Protein AF-A0A3D3LNG9-F1 (afdb_monomer_lite)

Structure (mmCIF, N/CA/C/O backbone):
data_AF-A0A3D3LNG9-F1
#
_entry.id   AF-A0A3D3LNG9-F1
#
loop_
_atom_site.group_PDB
_atom_site.id
_atom_site.type_symbol
_atom_site.label_atom_id
_atom_site.label_alt_id
_atom_site.label_comp_id
_atom_site.label_asym_id
_atom_site.label_entity_id
_atom_site.label_seq_id
_atom_site.pdbx_PDB_ins_code
_atom_site.Cartn_x
_atom_site.Cartn_y
_atom_site.Cartn_z
_atom_site.occupancy
_atom_site.B_iso_or_equiv
_atom_site.auth_seq_id
_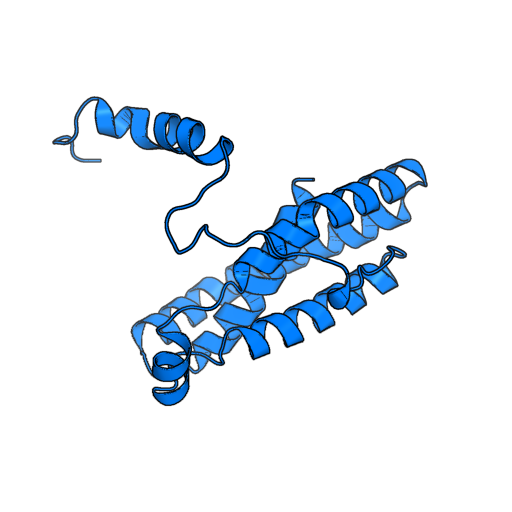atom_site.auth_comp_id
_atom_site.auth_asym_id
_atom_site.auth_atom_id
_atom_site.pdbx_PDB_model_num
ATOM 1 N N 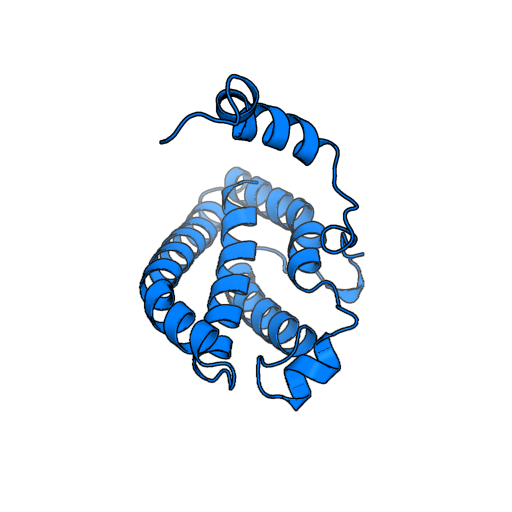. PHE A 1 1 ? -1.061 4.815 14.408 1.00 95.81 1 PHE A N 1
ATOM 2 C CA . PHE A 1 1 ? -0.592 5.141 13.049 1.00 95.81 1 PHE A CA 1
ATOM 3 C C . PHE A 1 1 ? 0.229 4.006 12.437 1.00 95.81 1 PHE A C 1
ATOM 5 O O . PHE A 1 1 ? -0.300 3.322 11.574 1.00 95.81 1 PHE A O 1
ATOM 12 N N . SER A 1 2 ? 1.456 3.729 12.903 1.00 97.62 2 SER A N 1
ATOM 13 C CA . SER A 1 2 ? 2.391 2.794 12.239 1.00 97.62 2 SER A CA 1
ATOM 14 C C . SER A 1 2 ? 1.818 1.406 11.949 1.00 97.62 2 SER A C 1
ATOM 16 O O . SER A 1 2 ? 1.952 0.923 10.831 1.00 97.62 2 SER A O 1
ATOM 18 N N . LEU A 1 3 ? 1.125 0.803 12.919 1.00 98.25 3 LEU A N 1
ATOM 19 C CA . LEU A 1 3 ? 0.469 -0.492 12.730 1.00 98.25 3 LEU A CA 1
ATOM 20 C C . LEU A 1 3 ? -0.641 -0.446 11.669 1.00 98.25 3 LEU A C 1
ATOM 22 O O . LEU A 1 3 ? -0.741 -1.354 10.859 1.00 98.25 3 LEU A O 1
ATOM 26 N N . MET A 1 4 ? -1.462 0.607 11.656 1.00 98.69 4 MET A N 1
ATOM 27 C CA . MET A 1 4 ? -2.536 0.755 10.669 1.00 98.69 4 MET A CA 1
ATOM 28 C C . MET A 1 4 ? -1.967 0.924 9.259 1.00 98.69 4 MET A C 1
ATOM 30 O O . MET A 1 4 ? -2.433 0.284 8.324 1.00 98.69 4 MET A O 1
ATOM 34 N N . ARG A 1 5 ? -0.911 1.734 9.116 1.00 98.50 5 ARG A N 1
ATOM 35 C CA . ARG A 1 5 ? -0.174 1.867 7.855 1.00 98.50 5 ARG A CA 1
ATOM 36 C C . ARG A 1 5 ? 0.384 0.516 7.392 1.00 98.50 5 ARG A C 1
ATOM 38 O O . ARG A 1 5 ? 0.241 0.183 6.224 1.00 98.50 5 ARG A O 1
ATOM 45 N N . HIS A 1 6 ? 0.995 -0.243 8.304 1.00 98.19 6 HIS A N 1
ATOM 46 C CA . HIS A 1 6 ? 1.546 -1.575 8.039 1.00 98.19 6 HIS A CA 1
ATOM 47 C C . HIS A 1 6 ? 0.458 -2.555 7.576 1.00 98.19 6 HIS A C 1
ATOM 49 O O . HIS A 1 6 ? 0.584 -3.120 6.499 1.00 98.19 6 HIS A O 1
ATOM 55 N N . PHE A 1 7 ? -0.654 -2.646 8.312 1.00 98.69 7 PHE A N 1
ATOM 56 C CA . PHE A 1 7 ? -1.818 -3.463 7.958 1.00 98.69 7 PHE A CA 1
ATOM 57 C C . PHE A 1 7 ? -2.360 -3.157 6.556 1.00 98.69 7 PHE A C 1
ATOM 59 O O . PHE A 1 7 ? -2.496 -4.057 5.730 1.00 98.69 7 PHE A O 1
ATOM 66 N N . LEU A 1 8 ? -2.654 -1.883 6.276 1.00 98.69 8 LEU A N 1
ATOM 67 C CA . LEU A 1 8 ? -3.231 -1.476 4.993 1.00 98.69 8 LEU A CA 1
ATOM 68 C C . LEU A 1 8 ? -2.274 -1.771 3.828 1.00 98.69 8 LEU A C 1
ATOM 70 O O . LEU A 1 8 ? -2.726 -2.202 2.769 1.00 98.69 8 LEU A O 1
ATOM 74 N N . PHE A 1 9 ? -0.969 -1.572 4.035 1.00 98.50 9 PHE A N 1
ATOM 75 C CA . PHE A 1 9 ? 0.062 -1.844 3.037 1.00 98.50 9 PHE A CA 1
ATOM 76 C C . PHE A 1 9 ? 0.260 -3.345 2.792 1.00 98.50 9 PHE A C 1
ATOM 78 O O . PHE A 1 9 ? 0.187 -3.786 1.648 1.00 98.50 9 PHE A O 1
ATOM 85 N N . ASP A 1 10 ? 0.446 -4.149 3.840 1.00 98.06 10 ASP A N 1
ATOM 86 C CA . ASP A 1 10 ? 0.711 -5.583 3.681 1.00 98.06 10 ASP A CA 1
ATOM 87 C C . ASP A 1 10 ? -0.490 -6.338 3.122 1.00 98.06 10 ASP A C 1
ATOM 89 O O . ASP A 1 10 ? -0.310 -7.280 2.353 1.00 98.06 10 ASP A O 1
ATOM 93 N N . ALA A 1 11 ? -1.713 -5.921 3.464 1.00 98.12 11 ALA A N 1
ATOM 94 C CA . ALA A 1 11 ? -2.919 -6.463 2.848 1.00 98.12 11 ALA A CA 1
ATOM 95 C C . ALA A 1 11 ? -2.913 -6.239 1.325 1.00 98.12 11 ALA A C 1
ATOM 97 O O . ALA A 1 11 ? -3.273 -7.137 0.560 1.00 98.12 11 ALA A O 1
ATOM 98 N N . ALA A 1 12 ? -2.478 -5.058 0.871 1.00 98.19 12 ALA A N 1
ATOM 99 C CA . ALA A 1 12 ? -2.390 -4.742 -0.553 1.00 98.19 12 ALA A CA 1
ATOM 100 C C . ALA A 1 12 ? -1.263 -5.535 -1.234 1.00 98.19 12 ALA A C 1
ATOM 102 O O . ALA A 1 12 ? -1.476 -6.130 -2.293 1.00 98.19 12 ALA A O 1
ATOM 103 N N . GLU A 1 13 ? -0.087 -5.605 -0.608 1.00 97.31 13 GLU A N 1
ATOM 104 C CA . GLU A 1 13 ? 1.058 -6.350 -1.136 1.00 97.31 13 GLU A CA 1
ATOM 105 C C . GLU A 1 13 ? 0.790 -7.855 -1.188 1.00 97.31 13 GLU A C 1
ATOM 107 O O . GLU A 1 13 ? 1.108 -8.496 -2.187 1.00 97.31 13 GLU A O 1
ATOM 112 N N . ALA A 1 14 ? 0.139 -8.436 -0.178 1.00 97.00 14 ALA A N 1
ATOM 113 C CA . ALA A 1 14 ? -0.232 -9.848 -0.187 1.00 97.00 14 ALA A CA 1
ATOM 114 C C . ALA A 1 14 ? -1.126 -10.193 -1.388 1.00 97.00 14 ALA A C 1
ATOM 116 O O . ALA A 1 14 ? -0.884 -11.192 -2.071 1.00 97.00 14 ALA A O 1
ATOM 117 N N . LEU A 1 15 ? -2.118 -9.353 -1.698 1.00 96.56 15 LEU A N 1
ATOM 118 C CA . LEU A 1 15 ? -2.970 -9.529 -2.877 1.00 96.56 15 LEU A CA 1
ATOM 119 C C . LEU A 1 15 ? -2.197 -9.339 -4.183 1.00 96.56 15 LEU A C 1
ATOM 121 O O . LEU A 1 15 ? -2.322 -10.164 -5.093 1.00 96.56 15 LEU A O 1
ATOM 125 N N . ARG A 1 16 ? -1.347 -8.308 -4.264 1.00 96.81 16 ARG A N 1
ATOM 126 C CA . ARG A 1 16 ? -0.508 -8.048 -5.442 1.00 96.81 16 ARG A CA 1
ATOM 127 C C . ARG A 1 16 ? 0.429 -9.220 -5.721 1.00 96.81 16 ARG A C 1
ATOM 129 O O . ARG A 1 16 ? 0.433 -9.749 -6.829 1.00 96.81 16 ARG A O 1
ATOM 136 N N . TYR A 1 17 ? 1.167 -9.689 -4.721 1.00 97.12 17 TYR A N 1
ATOM 137 C CA . TYR A 1 17 ? 2.088 -10.815 -4.865 1.00 97.12 17 TYR A CA 1
ATOM 138 C C . TYR A 1 17 ? 1.363 -12.124 -5.179 1.00 97.12 17 TYR A C 1
ATOM 140 O O . TYR A 1 17 ? 1.839 -12.890 -6.015 1.00 97.12 17 TYR A O 1
ATOM 148 N N . ASN A 1 18 ? 0.187 -12.370 -4.595 1.00 95.62 18 ASN A N 1
ATOM 149 C CA . ASN A 1 18 ? -0.631 -13.524 -4.974 1.00 95.62 18 ASN A CA 1
ATOM 150 C C . ASN A 1 18 ? -1.068 -13.457 -6.444 1.00 95.62 18 ASN A C 1
ATOM 152 O O . ASN A 1 18 ? -0.986 -14.467 -7.143 1.00 95.62 18 ASN A O 1
ATOM 156 N N . SER A 1 19 ? -1.458 -12.279 -6.942 1.00 95.62 19 SER A N 1
ATOM 157 C CA . SER A 1 19 ? -1.745 -12.078 -8.367 1.00 95.62 19 SER A CA 1
ATOM 158 C C . SER A 1 19 ? -0.513 -12.336 -9.241 1.00 95.62 19 SER A C 1
ATOM 160 O O . SER A 1 19 ? -0.638 -12.948 -10.302 1.00 95.62 19 SER A O 1
ATOM 162 N N . LEU A 1 20 ? 0.669 -11.887 -8.814 1.00 97.69 20 LEU A N 1
ATOM 163 C CA . LEU A 1 20 ? 1.910 -12.017 -9.582 1.00 97.69 20 LEU A CA 1
ATOM 164 C C . LEU A 1 20 ? 2.412 -13.461 -9.697 1.00 97.69 20 LEU A C 1
ATOM 166 O O . LEU A 1 20 ? 3.182 -13.751 -10.610 1.00 97.69 20 LEU A O 1
ATOM 170 N N . LEU A 1 21 ? 1.946 -14.398 -8.861 1.00 97.00 21 LEU A N 1
ATOM 171 C CA . LEU A 1 21 ? 2.263 -15.827 -9.018 1.00 97.00 21 LEU A CA 1
ATOM 172 C C . LEU A 1 21 ? 1.922 -16.347 -10.422 1.00 97.00 21 LEU A C 1
ATOM 174 O O . LEU A 1 21 ? 2.650 -17.192 -10.948 1.00 97.00 21 LEU A O 1
ATOM 178 N N . ASN A 1 22 ? 0.855 -15.808 -11.018 1.00 96.38 22 ASN A N 1
ATOM 179 C CA . ASN A 1 22 ? 0.355 -16.166 -12.344 1.00 96.38 22 ASN A CA 1
ATOM 180 C C . ASN A 1 22 ? 0.798 -15.181 -13.440 1.00 96.38 22 ASN A C 1
ATOM 182 O O . ASN A 1 22 ? 0.255 -15.221 -14.539 1.00 96.38 22 ASN A O 1
ATOM 186 N N . SER A 1 23 ? 1.758 -14.298 -13.147 1.00 98.31 23 SER A N 1
ATOM 187 C CA . SER A 1 23 ? 2.284 -13.338 -14.117 1.00 98.31 23 SER A CA 1
ATOM 188 C C . SER A 1 23 ? 2.883 -14.048 -15.331 1.00 98.31 23 SER A C 1
ATOM 190 O O . SER A 1 23 ? 3.672 -14.988 -15.183 1.00 98.31 23 SER A O 1
ATOM 192 N N . SER A 1 24 ? 2.569 -13.552 -16.528 1.00 98.19 24 SER A N 1
ATOM 193 C CA . SER A 1 24 ? 3.234 -13.947 -17.774 1.00 98.19 24 SER A CA 1
ATOM 194 C C . SER A 1 24 ? 4.728 -13.600 -17.766 1.00 98.19 24 SER A C 1
ATOM 196 O O . SER A 1 24 ? 5.539 -14.301 -18.378 1.00 98.19 24 SER A O 1
ATOM 198 N N . TYR A 1 25 ? 5.122 -12.560 -17.022 1.00 98.06 25 TYR A N 1
ATOM 199 C CA . TYR A 1 25 ? 6.513 -12.166 -16.876 1.00 98.06 25 TYR A CA 1
ATOM 200 C C . TYR A 1 25 ? 7.197 -12.994 -15.785 1.00 98.06 25 TYR A C 1
ATOM 202 O O . TYR A 1 25 ? 7.094 -12.741 -14.580 1.00 98.06 25 TYR A O 1
ATOM 210 N N . LYS A 1 26 ? 7.934 -14.010 -16.238 1.00 98.00 26 LYS A N 1
ATOM 211 C CA . LYS A 1 26 ? 8.552 -15.044 -15.400 1.00 98.00 26 LYS A CA 1
ATOM 212 C C . LYS A 1 26 ? 9.349 -14.513 -14.192 1.00 98.00 26 LYS A C 1
ATOM 214 O O . LYS A 1 26 ? 9.143 -15.059 -13.105 1.00 98.00 26 LYS A O 1
ATOM 219 N N . PRO A 1 27 ? 10.181 -13.456 -14.306 1.00 97.75 27 PRO A N 1
ATOM 220 C CA . PRO A 1 27 ? 10.896 -12.910 -13.153 1.00 97.75 27 PRO A CA 1
ATOM 221 C C . PRO A 1 27 ? 9.980 -12.450 -12.011 1.00 97.75 27 PRO A C 1
ATOM 223 O O . PRO A 1 27 ? 10.309 -12.682 -10.850 1.00 97.75 27 PRO A O 1
ATOM 226 N N . LEU A 1 28 ? 8.807 -11.873 -12.308 1.00 97.25 28 LEU A N 1
ATOM 227 C CA . LEU A 1 28 ? 7.844 -11.475 -11.274 1.00 97.25 28 LEU A CA 1
ATOM 228 C C . LEU A 1 28 ? 7.147 -12.678 -10.638 1.00 97.25 28 LEU A C 1
ATOM 230 O O . LEU A 1 28 ? 7.002 -12.708 -9.419 1.00 97.25 28 LEU A O 1
ATOM 234 N N . SER A 1 29 ? 6.771 -13.693 -11.423 1.00 98.06 29 SER A N 1
ATOM 235 C CA . SER A 1 29 ? 6.196 -14.935 -10.876 1.00 98.06 29 SER A CA 1
ATOM 236 C C . SER A 1 29 ? 7.162 -15.642 -9.922 1.00 98.06 29 SER A C 1
ATOM 238 O O . SER A 1 29 ? 6.755 -16.151 -8.875 1.00 98.06 29 SER A O 1
ATOM 240 N N . ASP A 1 30 ? 8.453 -15.667 -10.252 1.00 97.94 30 ASP A N 1
ATOM 241 C CA . ASP A 1 30 ? 9.461 -16.316 -9.414 1.00 97.94 30 ASP A CA 1
ATOM 242 C C . ASP A 1 30 ? 9.798 -15.495 -8.166 1.00 97.94 30 ASP A C 1
ATOM 244 O O . ASP A 1 30 ? 9.907 -16.066 -7.077 1.00 97.94 30 ASP A O 1
ATOM 248 N N . LEU A 1 31 ? 9.844 -14.164 -8.285 1.00 97.12 31 LEU A N 1
ATOM 249 C CA . LEU A 1 31 ? 9.913 -13.267 -7.133 1.00 97.12 31 LEU A CA 1
ATOM 250 C C . LEU A 1 31 ? 8.711 -13.488 -6.203 1.00 97.12 31 LEU A C 1
ATOM 252 O O . LEU A 1 31 ? 8.878 -13.692 -5.000 1.00 97.12 31 LEU A O 1
ATOM 256 N N . ALA A 1 32 ? 7.502 -13.548 -6.762 1.00 97.38 32 ALA A N 1
ATOM 257 C CA . ALA A 1 32 ? 6.281 -13.700 -5.989 1.00 97.38 32 ALA A CA 1
ATOM 258 C C . ALA A 1 32 ? 6.258 -14.985 -5.150 1.00 97.38 32 ALA A C 1
ATOM 260 O O . ALA A 1 32 ? 5.874 -14.968 -3.979 1.00 97.38 32 ALA A O 1
ATOM 261 N N . LYS A 1 33 ? 6.745 -16.100 -5.711 1.00 96.94 33 LYS A N 1
ATOM 262 C CA . LYS A 1 33 ? 6.862 -17.381 -4.990 1.00 96.94 33 LYS A CA 1
ATOM 263 C C . LYS A 1 33 ? 7.783 -17.287 -3.780 1.00 96.94 33 LYS A C 1
ATOM 265 O O . LYS A 1 33 ? 7.489 -17.915 -2.764 1.00 96.94 33 LYS A O 1
ATOM 270 N N . LYS A 1 34 ? 8.870 -16.518 -3.888 1.00 95.94 34 LYS A N 1
ATOM 271 C CA . LYS A 1 34 ? 9.839 -16.324 -2.805 1.00 95.94 34 LYS A CA 1
ATOM 272 C C . LYS A 1 34 ? 9.237 -15.498 -1.664 1.00 95.94 34 LYS A C 1
ATOM 274 O O . LYS A 1 34 ? 9.284 -15.928 -0.517 1.00 95.94 34 LYS A O 1
ATOM 279 N N . PHE A 1 35 ? 8.614 -14.366 -1.985 1.00 94.12 35 PHE A N 1
ATOM 280 C CA . PHE A 1 35 ? 8.135 -13.398 -0.989 1.00 94.12 35 PHE A CA 1
ATOM 281 C C . PHE A 1 35 ? 6.789 -13.753 -0.346 1.00 94.12 35 PHE A C 1
ATOM 283 O O . PHE A 1 35 ? 6.499 -13.303 0.761 1.00 94.12 35 PHE A O 1
ATOM 290 N N . ARG A 1 36 ? 5.971 -14.611 -0.973 1.00 92.44 36 ARG A N 1
ATOM 291 C CA . ARG A 1 36 ? 4.665 -15.019 -0.419 1.00 92.44 36 ARG A CA 1
ATOM 292 C C . ARG A 1 36 ? 4.759 -15.565 1.011 1.00 92.44 36 ARG A C 1
ATOM 294 O O . ARG A 1 36 ? 3.844 -15.366 1.806 1.00 92.44 36 ARG A O 1
ATOM 301 N N . GLY A 1 37 ? 5.844 -16.275 1.330 1.00 92.06 37 GLY A N 1
ATOM 302 C CA . GLY A 1 37 ? 6.079 -16.796 2.677 1.00 92.06 37 GLY A CA 1
ATOM 303 C C . GLY A 1 37 ? 6.210 -15.685 3.720 1.00 92.06 37 GLY A C 1
ATOM 304 O O . GLY A 1 37 ? 5.586 -15.780 4.773 1.00 92.06 37 GLY A O 1
ATOM 305 N N . GLU A 1 38 ? 6.961 -14.630 3.402 1.00 94.88 38 GLU A N 1
ATOM 306 C CA . GLU A 1 38 ? 7.213 -13.471 4.269 1.00 94.88 38 GLU A CA 1
ATOM 307 C C . GLU A 1 38 ? 5.946 -12.629 4.460 1.00 94.88 38 GLU A C 1
ATOM 309 O O . GLU A 1 38 ? 5.547 -12.357 5.593 1.00 94.88 38 GLU A O 1
ATOM 314 N N . LEU A 1 39 ? 5.234 -12.327 3.367 1.00 94.88 39 LEU A N 1
ATOM 315 C CA . LEU A 1 39 ? 3.991 -11.544 3.406 1.00 94.88 39 LEU A CA 1
ATOM 316 C C . LEU A 1 39 ? 2.908 -12.190 4.278 1.00 94.88 39 LEU A C 1
ATOM 318 O O . LEU A 1 39 ? 2.131 -11.488 4.924 1.00 94.88 39 LEU A O 1
ATOM 322 N N . ARG A 1 40 ? 2.879 -13.527 4.362 1.00 94.31 40 ARG A N 1
ATOM 323 C CA . ARG A 1 40 ? 1.971 -14.239 5.272 1.00 94.31 40 ARG A CA 1
ATOM 324 C C . ARG A 1 40 ? 2.245 -13.912 6.744 1.00 94.31 40 ARG A C 1
ATOM 326 O O . ARG A 1 40 ? 1.310 -13.850 7.532 1.00 94.31 40 ARG A O 1
ATOM 333 N N . TYR A 1 41 ? 3.506 -13.723 7.132 1.00 96.19 41 TYR A N 1
ATOM 334 C CA . TYR A 1 41 ? 3.845 -13.350 8.509 1.00 96.19 41 TYR A CA 1
ATOM 335 C C . TYR A 1 41 ? 3.524 -11.885 8.796 1.00 96.19 41 TYR A C 1
ATOM 337 O O . TYR A 1 41 ? 3.045 -11.579 9.885 1.00 96.19 41 TYR A O 1
ATOM 345 N N . HIS A 1 42 ? 3.742 -10.997 7.825 1.00 95.94 42 HIS A N 1
ATOM 346 C CA . HIS A 1 42 ? 3.425 -9.575 7.962 1.00 95.94 42 HIS A CA 1
ATOM 347 C C . HIS A 1 42 ? 1.913 -9.340 8.106 1.00 95.94 42 HIS A C 1
ATOM 349 O O . HIS A 1 42 ? 1.460 -8.687 9.048 1.00 95.94 42 HIS A O 1
ATOM 355 N N . THR A 1 43 ? 1.118 -9.966 7.232 1.00 96.94 43 THR A N 1
ATOM 356 C CA . THR A 1 43 ? -0.352 -9.936 7.316 1.00 96.94 43 THR A CA 1
ATOM 357 C C . THR A 1 43 ? -0.846 -10.545 8.624 1.00 96.94 43 THR A C 1
ATOM 359 O O . THR A 1 43 ? -1.565 -9.877 9.355 1.00 96.94 43 THR A O 1
ATOM 362 N N . LEU A 1 44 ? -0.368 -11.733 9.017 1.00 96.94 44 LEU A N 1
ATOM 363 C CA . LEU A 1 44 ? -0.734 -12.328 10.308 1.00 96.94 44 LEU A CA 1
ATOM 364 C C . LEU A 1 44 ? -0.427 -11.395 11.491 1.00 96.94 44 LEU A C 1
ATOM 366 O O . LEU A 1 44 ? -1.262 -11.222 12.374 1.00 96.94 44 LEU A O 1
ATOM 370 N N . HIS A 1 45 ? 0.771 -10.807 11.528 1.00 97.56 45 HIS A N 1
ATOM 371 C CA . HIS A 1 45 ? 1.167 -9.903 12.605 1.00 97.56 45 HIS A CA 1
ATOM 372 C C . HIS A 1 45 ? 0.258 -8.675 12.666 1.00 97.56 45 HIS A C 1
ATOM 374 O O . HIS A 1 45 ? -0.263 -8.340 13.732 1.00 97.56 45 HIS A O 1
ATOM 380 N N . SER A 1 46 ? 0.072 -8.006 11.530 1.00 97.38 46 SER A N 1
ATOM 381 C CA . SER A 1 46 ? -0.701 -6.773 11.474 1.00 97.38 46 SER A CA 1
ATOM 382 C C . SER A 1 46 ? -2.177 -7.019 11.799 1.00 97.38 46 SER A C 1
ATOM 384 O O . SER A 1 46 ? -2.716 -6.323 12.656 1.00 97.38 46 SER A O 1
ATOM 386 N N . GLU A 1 47 ? -2.800 -8.053 11.232 1.00 97.50 47 GLU A N 1
ATOM 387 C CA . GLU A 1 47 ? -4.206 -8.411 11.467 1.00 97.50 47 GLU A CA 1
ATOM 388 C C . GLU A 1 47 ? -4.491 -8.731 12.938 1.00 97.50 47 GLU A C 1
ATOM 390 O O . GLU A 1 47 ? -5.419 -8.168 13.526 1.00 97.50 47 GLU A O 1
ATOM 395 N N . VAL A 1 48 ? -3.644 -9.552 13.572 1.00 97.88 48 VAL A N 1
ATOM 396 C CA . VAL A 1 48 ? -3.775 -9.891 14.998 1.00 97.88 48 VAL A CA 1
ATOM 397 C C . VAL A 1 48 ? -3.756 -8.632 15.865 1.00 97.88 48 VAL A C 1
ATOM 399 O O . VAL A 1 48 ? -4.571 -8.488 16.779 1.00 97.88 48 VAL A O 1
ATOM 402 N N . TRP A 1 49 ? -2.851 -7.694 15.587 1.00 98.19 49 TRP A N 1
ATOM 403 C CA . TRP A 1 49 ? -2.748 -6.470 16.376 1.00 98.19 49 TRP A CA 1
ATOM 404 C C . TRP A 1 49 ? -3.856 -5.455 16.075 1.00 98.19 49 TRP A C 1
ATOM 406 O O . TRP A 1 49 ? -4.260 -4.736 16.993 1.00 98.19 49 TRP A O 1
ATOM 416 N N . ILE A 1 50 ? -4.389 -5.407 1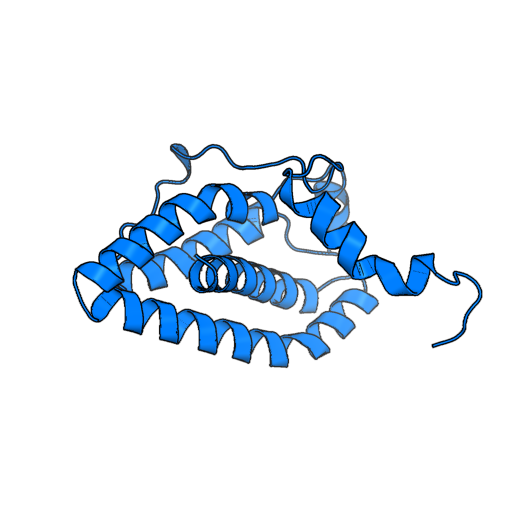4.845 1.00 98.25 50 ILE A N 1
ATOM 417 C CA . ILE A 1 50 ? -5.595 -4.622 14.540 1.00 98.25 50 ILE A CA 1
ATOM 418 C C . ILE A 1 50 ? -6.753 -5.096 15.421 1.00 98.25 50 ILE A C 1
ATOM 420 O O . ILE A 1 50 ? -7.382 -4.268 16.085 1.00 98.25 50 ILE A O 1
ATOM 424 N N . GLU A 1 51 ? -7.002 -6.404 15.483 1.00 97.44 51 GLU A N 1
ATOM 425 C CA . GLU A 1 51 ? -8.097 -6.964 16.279 1.00 97.44 51 GLU A CA 1
ATOM 426 C C . GLU A 1 51 ? -7.911 -6.718 17.778 1.00 97.44 51 GLU A C 1
ATOM 428 O O . GLU A 1 51 ? -8.832 -6.243 18.450 1.00 97.44 51 GLU A O 1
ATOM 433 N N . GLN A 1 52 ? -6.718 -7.012 18.307 1.00 97.94 52 GLN A N 1
ATOM 434 C CA . GLN A 1 52 ? -6.437 -6.873 19.735 1.00 97.94 52 GLN A CA 1
ATOM 435 C C . GLN A 1 52 ? -6.560 -5.421 20.199 1.00 97.94 52 GLN A C 1
ATOM 437 O O . GLN A 1 52 ? -7.257 -5.145 21.175 1.00 97.94 52 GLN A O 1
ATOM 442 N N . LEU A 1 53 ? -5.937 -4.471 19.493 1.00 98.12 53 LEU A N 1
ATOM 443 C CA . LEU A 1 53 ? -5.948 -3.069 19.919 1.00 98.12 53 LEU A CA 1
ATOM 444 C C . LEU A 1 53 ? -7.317 -2.420 19.737 1.00 98.12 53 LEU A C 1
ATOM 446 O O . LEU A 1 53 ? -7.720 -1.609 20.571 1.00 98.12 53 LEU A O 1
ATOM 450 N N . SER A 1 54 ? -8.061 -2.782 18.695 1.00 98.31 54 SER A N 1
ATOM 451 C CA . SER A 1 54 ? -9.389 -2.206 18.444 1.00 98.31 54 SER A CA 1
ATOM 452 C C . SER A 1 54 ? -10.453 -2.672 19.441 1.00 98.31 54 SER A C 1
ATOM 454 O O . SER A 1 54 ? -11.495 -2.030 19.568 1.00 98.31 54 SER A O 1
ATOM 456 N N . ARG A 1 55 ? -10.197 -3.770 20.161 1.00 97.38 55 ARG A N 1
ATOM 457 C CA . ARG A 1 55 ? -11.118 -4.357 21.145 1.00 97.38 55 ARG A CA 1
ATOM 458 C C . ARG A 1 55 ? -10.625 -4.261 22.595 1.00 97.38 55 ARG A C 1
ATOM 460 O O . ARG A 1 55 ? -11.348 -4.680 23.492 1.00 97.38 55 ARG A O 1
ATOM 467 N N . ALA A 1 56 ? -9.426 -3.726 22.837 1.00 97.19 56 ALA A N 1
ATOM 468 C CA . ALA A 1 56 ? -8.821 -3.700 24.171 1.00 97.19 56 ALA A CA 1
ATOM 469 C C . ALA A 1 56 ? -9.502 -2.709 25.131 1.00 97.19 56 ALA A C 1
ATOM 471 O O . ALA A 1 56 ? -9.968 -3.089 26.201 1.00 97.19 56 ALA A O 1
ATOM 472 N N . THR A 1 57 ? -9.539 -1.428 24.764 1.00 98.31 57 THR A N 1
ATOM 473 C CA . THR A 1 57 ? -10.138 -0.343 25.557 1.00 98.31 57 THR A CA 1
ATOM 474 C C . THR A 1 57 ? -10.747 0.697 24.624 1.00 98.31 57 THR A C 1
ATOM 476 O O . THR A 1 57 ? -10.353 0.786 23.459 1.00 98.31 57 THR A O 1
ATOM 479 N N . GLU A 1 58 ? -11.654 1.534 25.133 1.00 98.00 58 GLU A N 1
ATOM 480 C CA . GLU A 1 58 ? -12.225 2.643 24.353 1.00 98.00 58 GLU A CA 1
ATOM 481 C C . GLU A 1 58 ? -11.146 3.605 23.835 1.00 98.00 58 GLU A C 1
ATOM 483 O O . GLU A 1 58 ? -11.207 4.047 22.689 1.00 98.00 58 GLU A O 1
ATOM 488 N N . GLU A 1 59 ? -10.109 3.879 24.636 1.00 98.50 59 GLU A N 1
ATOM 489 C CA . GLU A 1 59 ? -8.983 4.710 24.197 1.00 98.50 59 GLU A CA 1
ATOM 490 C C . GLU A 1 59 ? -8.202 4.048 23.052 1.00 98.50 59 GLU A C 1
ATOM 492 O O . GLU A 1 59 ? -7.936 4.682 22.028 1.00 98.50 59 GLU A O 1
ATOM 497 N N . SER A 1 60 ? -7.847 2.769 23.202 1.00 98.31 60 SER A N 1
ATOM 498 C CA . SER A 1 60 ? -7.113 2.016 22.181 1.00 98.31 60 SER A CA 1
ATOM 499 C C . SER A 1 60 ? -7.903 1.960 20.873 1.00 98.31 60 SER A C 1
ATOM 501 O O . SER A 1 60 ? -7.380 2.279 19.803 1.00 98.31 60 SER A O 1
ATOM 503 N N . LYS A 1 61 ? -9.204 1.674 20.966 1.00 98.56 61 LYS A N 1
ATOM 504 C CA . LYS A 1 61 ? -10.133 1.674 19.837 1.00 98.56 61 LYS A CA 1
ATOM 505 C C . LYS A 1 61 ? -10.221 3.036 19.153 1.00 98.56 61 LYS A C 1
ATOM 507 O O . LYS A 1 61 ? -10.144 3.106 17.927 1.00 98.56 61 LYS A O 1
ATOM 512 N N . ALA A 1 62 ? -10.334 4.120 19.920 1.00 98.56 62 ALA A N 1
ATOM 513 C CA . ALA A 1 62 ? -10.366 5.473 19.374 1.00 98.56 62 ALA A CA 1
ATOM 514 C C . ALA A 1 62 ? -9.067 5.814 18.625 1.00 98.56 62 ALA A C 1
ATOM 516 O O . ALA A 1 62 ? -9.119 6.351 17.520 1.00 98.56 62 ALA A O 1
ATOM 517 N N . ARG A 1 63 ? -7.899 5.436 19.165 1.00 98.62 63 ARG A N 1
ATOM 518 C CA . ARG A 1 63 ? -6.600 5.618 18.492 1.00 98.62 63 ARG A CA 1
ATOM 519 C C . ARG A 1 63 ? -6.504 4.811 17.195 1.00 98.62 63 ARG A C 1
ATOM 521 O O . ARG A 1 63 ? -5.979 5.323 16.206 1.00 98.62 63 ARG A O 1
ATOM 528 N N . MET A 1 64 ? -7.019 3.581 17.184 1.00 98.69 64 MET A N 1
ATOM 529 C CA . MET A 1 64 ? -7.066 2.740 15.984 1.00 98.69 64 MET A CA 1
ATOM 530 C C . MET A 1 64 ? -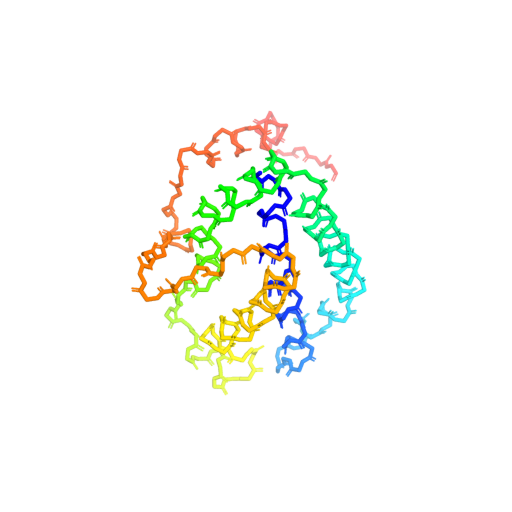7.993 3.320 14.914 1.00 98.69 64 MET A C 1
ATOM 532 O O . MET A 1 64 ? -7.598 3.390 13.752 1.00 98.69 64 MET A O 1
ATOM 536 N N . GLN A 1 65 ? -9.170 3.819 15.298 1.00 98.75 65 GLN A N 1
ATOM 537 C CA . GLN A 1 65 ? -10.081 4.491 14.372 1.00 98.75 65 GLN A CA 1
ATOM 538 C C . GLN A 1 65 ? -9.470 5.775 13.797 1.00 98.75 65 GLN A C 1
ATOM 540 O O . GLN A 1 65 ? -9.548 6.000 12.593 1.00 98.75 65 GLN A O 1
ATOM 545 N N . SER A 1 66 ? -8.841 6.609 14.629 1.00 98.69 66 SER A N 1
ATOM 546 C CA . SER A 1 66 ? -8.176 7.826 14.153 1.00 98.69 66 SER A CA 1
ATOM 547 C C . SER A 1 66 ? -7.043 7.498 13.182 1.00 98.69 66 SER A C 1
ATOM 549 O O . SER A 1 66 ? -6.960 8.103 12.118 1.00 98.69 66 SER A O 1
ATOM 551 N N . ALA A 1 67 ? -6.228 6.483 13.492 1.00 98.69 67 ALA A N 1
ATOM 552 C CA . ALA A 1 67 ? -5.173 6.025 12.595 1.00 98.69 67 ALA A CA 1
ATOM 553 C C . ALA A 1 67 ? -5.725 5.482 11.268 1.00 98.69 67 ALA A C 1
ATOM 555 O O . ALA A 1 67 ? -5.119 5.723 10.229 1.00 98.69 67 ALA A O 1
ATOM 556 N N . LEU A 1 68 ? -6.855 4.765 11.288 1.00 98.75 68 LEU A N 1
ATOM 557 C CA . LEU A 1 68 ? -7.535 4.293 10.077 1.00 98.75 68 LEU A CA 1
ATOM 558 C C . LEU A 1 68 ? -7.950 5.466 9.192 1.00 98.75 68 LEU A C 1
ATOM 560 O O . LEU A 1 68 ? -7.632 5.478 8.006 1.00 98.75 68 LEU A O 1
ATOM 564 N N . ASN A 1 69 ? -8.614 6.458 9.783 1.00 98.44 69 ASN A N 1
ATOM 565 C CA . ASN A 1 69 ? -9.092 7.635 9.065 1.00 98.44 69 ASN A CA 1
ATOM 566 C C . ASN A 1 69 ? -7.932 8.426 8.441 1.00 98.44 69 ASN A C 1
ATOM 568 O O . ASN A 1 69 ? -8.044 8.892 7.313 1.00 98.44 69 ASN A O 1
ATOM 572 N N . GLU A 1 70 ? -6.816 8.544 9.162 1.00 98.06 70 GLU A N 1
ATOM 573 C CA . GLU A 1 70 ? -5.610 9.231 8.696 1.00 98.06 70 GLU A CA 1
ATOM 574 C C . GLU A 1 70 ? -4.884 8.455 7.585 1.00 98.06 70 GLU A C 1
ATOM 576 O O . GLU A 1 70 ? -4.442 9.041 6.600 1.00 98.06 70 GLU A O 1
ATOM 581 N N . CYS A 1 71 ? -4.770 7.129 7.712 1.00 98.38 71 CYS A N 1
ATOM 582 C CA . CYS A 1 71 ? -4.016 6.311 6.761 1.00 98.38 71 CYS A CA 1
ATOM 583 C C . CYS A 1 71 ? -4.800 5.986 5.484 1.00 98.38 71 CYS A C 1
ATOM 585 O O . CYS A 1 71 ? -4.175 5.716 4.462 1.00 98.38 71 CYS A O 1
ATOM 587 N N . MET A 1 72 ? -6.138 5.976 5.516 1.00 98.38 72 MET A N 1
ATOM 588 C CA . MET A 1 72 ? -6.950 5.498 4.389 1.00 98.38 72 MET A CA 1
ATOM 589 C C . MET A 1 72 ? -6.695 6.262 3.073 1.00 98.38 72 MET A C 1
ATOM 591 O O . MET A 1 72 ? -6.445 5.599 2.065 1.00 98.38 72 MET A O 1
ATOM 595 N N . PRO A 1 73 ? -6.660 7.613 3.036 1.00 98.06 73 PRO A N 1
ATOM 596 C CA . PRO A 1 73 ? -6.335 8.347 1.809 1.00 98.06 73 PRO A CA 1
ATOM 597 C C . PRO A 1 73 ? -4.952 7.996 1.242 1.00 98.06 73 PRO A C 1
ATOM 599 O O . PRO A 1 73 ? -4.792 7.902 0.026 1.00 98.06 73 PRO A O 1
ATOM 602 N N . LEU A 1 74 ? -3.966 7.768 2.119 1.00 97.75 74 LEU A N 1
ATOM 603 C CA . LEU A 1 74 ? -2.601 7.383 1.747 1.00 97.75 74 LEU A CA 1
ATOM 604 C C . LEU A 1 74 ? -2.550 5.949 1.206 1.00 97.75 74 LEU A C 1
ATOM 606 O O . LEU A 1 74 ? -1.890 5.692 0.203 1.00 97.75 74 LEU A O 1
ATOM 610 N N . ALA A 1 75 ? -3.272 5.020 1.838 1.00 98.31 75 ALA A N 1
ATOM 611 C CA . ALA A 1 75 ? -3.339 3.623 1.418 1.00 98.31 75 ALA A CA 1
ATOM 612 C C . ALA A 1 75 ? -4.000 3.463 0.043 1.00 98.31 75 ALA A C 1
ATOM 614 O O . ALA A 1 75 ? -3.549 2.653 -0.762 1.00 98.31 75 ALA A O 1
ATOM 615 N N . LEU A 1 76 ? -5.003 4.288 -0.277 1.00 98.25 76 LEU A N 1
ATOM 616 C CA . LEU A 1 76 ? -5.583 4.323 -1.623 1.00 98.25 76 LEU A CA 1
ATOM 617 C C . LEU A 1 76 ? -4.550 4.702 -2.695 1.00 98.25 76 LEU A C 1
ATOM 619 O O . LEU A 1 76 ? -4.675 4.256 -3.833 1.00 98.25 76 LEU A O 1
ATOM 623 N N . GLY A 1 77 ? -3.498 5.444 -2.332 1.00 97.19 77 GLY A N 1
ATOM 624 C CA . GLY A 1 77 ? -2.377 5.768 -3.217 1.00 97.19 77 GLY A CA 1
ATOM 625 C C . GLY A 1 77 ? -1.588 4.557 -3.723 1.00 97.19 77 GLY A C 1
ATOM 626 O O . GLY A 1 77 ? -0.955 4.638 -4.773 1.00 97.19 77 GLY A O 1
ATOM 627 N N . ILE A 1 78 ? -1.677 3.403 -3.050 1.00 97.25 78 ILE A N 1
ATOM 628 C CA . ILE A 1 78 ? -1.070 2.143 -3.516 1.00 97.25 78 ILE A CA 1
ATOM 629 C C . ILE A 1 78 ? -1.641 1.732 -4.883 1.00 97.25 78 ILE A C 1
ATOM 631 O O . ILE A 1 78 ? -0.916 1.154 -5.695 1.00 97.25 78 ILE A O 1
ATOM 635 N N . PHE A 1 79 ? -2.903 2.079 -5.147 1.00 97.56 79 PHE A N 1
ATOM 636 C CA . PHE A 1 79 ? -3.652 1.743 -6.360 1.00 97.56 79 PHE A CA 1
ATOM 637 C C . PHE A 1 79 ? -3.725 2.908 -7.360 1.00 97.56 79 PHE A C 1
ATOM 639 O O . PHE A 1 79 ? -4.632 2.952 -8.188 1.00 97.56 79 PHE A O 1
ATOM 646 N N . GLU A 1 80 ? -2.807 3.881 -7.268 1.00 97.25 80 GLU A N 1
ATOM 647 C CA . GLU A 1 80 ? -2.721 4.999 -8.214 1.00 97.25 80 GLU A CA 1
ATOM 648 C C . GLU A 1 80 ? -2.589 4.469 -9.657 1.00 97.25 80 GLU A C 1
ATOM 650 O O . GLU A 1 80 ? -1.600 3.791 -9.954 1.00 97.25 80 GLU A O 1
ATOM 655 N N . PRO A 1 81 ? -3.536 4.768 -10.567 1.00 94.81 81 PRO A N 1
ATOM 656 C CA . PRO A 1 81 ? -3.490 4.258 -11.932 1.00 94.81 81 PRO A CA 1
ATOM 657 C C . PRO A 1 81 ? -2.218 4.679 -12.669 1.00 94.81 81 PRO A C 1
ATOM 659 O O . PRO A 1 81 ? -1.741 5.809 -12.542 1.00 94.81 81 PRO A O 1
ATOM 662 N N . SER A 1 82 ? -1.689 3.779 -13.489 1.00 93.94 82 SER A N 1
ATOM 663 C CA . SER A 1 82 ? -0.563 4.044 -14.377 1.00 93.94 82 SER A CA 1
ATOM 664 C C . SER A 1 82 ? -1.007 4.022 -15.834 1.00 93.94 82 SER A C 1
ATOM 666 O O . SER A 1 82 ? -1.855 3.231 -16.241 1.00 93.94 82 SER A O 1
ATOM 668 N N . LYS A 1 83 ? -0.343 4.821 -16.675 1.00 94.62 83 LYS A N 1
ATOM 669 C CA . LYS A 1 83 ? -0.543 4.798 -18.136 1.00 94.62 83 LYS A CA 1
ATOM 670 C C . LYS A 1 83 ? -0.170 3.459 -18.796 1.00 94.62 83 LYS A C 1
ATOM 672 O O . LYS A 1 83 ? -0.392 3.295 -19.989 1.00 94.62 83 LYS A O 1
ATOM 677 N N . TYR A 1 84 ? 0.449 2.545 -18.047 1.00 95.19 84 TYR A N 1
ATOM 678 C CA . TYR A 1 84 ? 0.852 1.220 -18.517 1.00 95.19 84 TYR A CA 1
ATOM 679 C C . TYR A 1 84 ? -0.073 0.094 -18.032 1.00 95.19 84 TYR A C 1
ATOM 681 O O . TYR A 1 84 ? 0.144 -1.048 -18.430 1.00 95.19 84 TYR A O 1
ATOM 689 N N . ASP A 1 85 ? -1.080 0.379 -17.198 1.00 94.88 85 ASP A N 1
ATOM 690 C CA . ASP A 1 85 ? -1.910 -0.663 -16.577 1.00 94.88 85 ASP A CA 1
ATOM 691 C C . ASP A 1 85 ? -2.648 -1.513 -17.617 1.00 94.88 85 ASP A C 1
ATOM 693 O O . ASP A 1 85 ? -2.607 -2.738 -17.530 1.00 94.88 85 ASP A O 1
ATOM 697 N N . ASP A 1 86 ? -3.238 -0.886 -18.642 1.00 96.00 86 ASP A N 1
ATOM 698 C CA . ASP A 1 86 ? -3.952 -1.597 -19.712 1.00 96.00 86 ASP A CA 1
ATOM 699 C C . ASP A 1 86 ? -3.034 -2.554 -20.479 1.00 96.00 86 ASP A C 1
ATOM 701 O O . ASP A 1 86 ? -3.404 -3.698 -20.738 1.00 96.00 86 ASP A O 1
ATOM 705 N N . LEU A 1 87 ? -1.817 -2.107 -20.804 1.00 97.31 87 LEU A N 1
ATOM 706 C CA . LEU A 1 87 ? -0.821 -2.933 -21.485 1.00 97.31 87 LEU A CA 1
ATOM 707 C C . LEU A 1 87 ? -0.409 -4.117 -20.604 1.00 97.31 87 LEU A C 1
ATOM 709 O O . LEU A 1 87 ? -0.424 -5.259 -21.048 1.00 97.31 87 LEU A O 1
ATOM 713 N N . LEU A 1 88 ? -0.059 -3.856 -19.344 1.00 96.94 88 LEU A N 1
ATOM 714 C CA . LEU A 1 88 ? 0.386 -4.891 -18.410 1.00 96.94 88 LEU A CA 1
ATOM 715 C C . LEU A 1 88 ? -0.722 -5.908 -18.099 1.00 96.94 88 LEU A C 1
ATOM 717 O O . LEU A 1 88 ? -0.427 -7.087 -17.903 1.00 96.94 88 LEU A O 1
ATOM 721 N N . LEU A 1 89 ? -1.984 -5.473 -18.073 1.00 96.75 89 LEU A N 1
ATOM 722 C CA . LEU A 1 89 ? -3.142 -6.352 -17.937 1.00 96.75 89 LEU A CA 1
ATOM 723 C C . LEU A 1 89 ? -3.334 -7.225 -19.185 1.00 96.75 89 LEU A C 1
ATOM 725 O O . LEU A 1 89 ? -3.490 -8.438 -19.055 1.00 96.75 89 LEU A O 1
ATOM 729 N N . GLN A 1 90 ? -3.293 -6.631 -20.384 1.00 97.31 90 GLN A N 1
ATOM 730 C CA . GLN A 1 90 ? -3.433 -7.353 -21.659 1.00 97.31 90 GLN A CA 1
ATOM 731 C C . GLN A 1 90 ? -2.333 -8.398 -21.858 1.00 97.31 90 GLN A C 1
ATOM 733 O O . GLN A 1 90 ? -2.613 -9.517 -22.283 1.00 97.31 90 GLN A O 1
ATOM 738 N N . GLU A 1 91 ? -1.100 -8.062 -21.480 1.00 97.81 91 GLU A N 1
ATOM 739 C CA . GLU A 1 91 ? 0.045 -8.973 -21.526 1.00 97.81 91 GLU A CA 1
ATOM 740 C C . GLU A 1 91 ? 0.021 -10.019 -20.399 1.00 97.81 91 GLU A C 1
ATOM 742 O O . GLU A 1 91 ? 0.898 -10.879 -20.334 1.00 97.81 91 GLU A O 1
ATOM 747 N N . GLY A 1 92 ? -0.957 -9.976 -19.487 1.00 97.12 92 GLY A N 1
ATOM 748 C CA . GLY A 1 92 ? -1.088 -10.930 -18.385 1.00 97.12 92 GLY A CA 1
ATOM 749 C C . GLY A 1 92 ? -0.003 -10.795 -17.312 1.00 97.12 92 GLY A C 1
ATOM 750 O O . GLY A 1 92 ? 0.293 -11.760 -16.606 1.00 97.12 92 GLY A O 1
ATOM 751 N N . VAL A 1 93 ? 0.620 -9.620 -17.180 1.00 97.62 93 VAL A N 1
ATOM 752 C CA . VAL A 1 93 ? 1.673 -9.372 -16.184 1.00 97.62 93 VAL A CA 1
ATOM 753 C C . VAL A 1 93 ? 1.083 -9.292 -14.775 1.00 97.62 93 VAL A C 1
ATOM 755 O O . VAL A 1 93 ? 1.687 -9.798 -13.829 1.00 97.62 93 VAL A O 1
ATOM 758 N N . PHE A 1 94 ? -0.096 -8.692 -14.624 1.00 95.19 94 PHE A N 1
ATOM 759 C CA . PHE A 1 94 ? -0.843 -8.606 -13.367 1.00 95.19 94 PHE A CA 1
ATOM 760 C C . PHE A 1 94 ? -2.346 -8.421 -13.638 1.00 95.19 94 PHE A C 1
ATOM 762 O O . PHE A 1 94 ? -2.764 -8.324 -14.786 1.00 95.19 94 PHE A O 1
ATOM 769 N N . THR A 1 95 ? -3.166 -8.381 -12.586 1.00 95.12 95 THR A N 1
ATOM 770 C CA . THR A 1 95 ? -4.641 -8.376 -12.680 1.00 95.12 95 THR A CA 1
ATOM 771 C C . THR A 1 95 ? -5.298 -6.991 -12.757 1.00 95.12 95 THR A C 1
ATOM 773 O O . THR A 1 95 ? -6.524 -6.922 -12.849 1.00 95.12 95 THR A O 1
ATOM 776 N N . GLY A 1 96 ? -4.513 -5.906 -12.766 1.00 96.06 96 GLY A N 1
ATOM 777 C CA . GLY A 1 96 ? -5.003 -4.523 -12.838 1.00 96.06 96 GLY A CA 1
ATOM 778 C C . GLY A 1 96 ? -5.231 -3.870 -11.468 1.00 96.06 96 GLY A C 1
ATOM 779 O O . GLY A 1 96 ? -5.635 -4.529 -10.509 1.00 96.06 96 GLY A O 1
ATOM 780 N N . GLU A 1 97 ? -4.994 -2.557 -11.370 1.00 95.56 97 GLU A N 1
ATOM 781 C CA . GLU A 1 97 ? -5.084 -1.815 -10.098 1.00 95.56 97 GLU A CA 1
ATOM 782 C C . GLU A 1 97 ? -6.500 -1.796 -9.507 1.00 95.56 97 GLU A C 1
ATOM 784 O O . GLU A 1 97 ? -6.659 -1.957 -8.300 1.00 95.56 97 GLU A O 1
ATOM 789 N N . GLU A 1 98 ? -7.544 -1.679 -10.333 1.00 95.50 98 GLU A N 1
ATOM 790 C CA . GLU A 1 98 ? -8.930 -1.644 -9.840 1.00 95.50 98 GLU A CA 1
ATOM 791 C C . GLU A 1 98 ? -9.365 -2.979 -9.218 1.00 95.50 98 GLU A C 1
ATOM 793 O O . GLU A 1 98 ? -10.060 -3.003 -8.199 1.00 95.50 98 GLU A O 1
ATOM 798 N N . ASN A 1 99 ? -8.917 -4.097 -9.799 1.00 96.56 99 ASN A N 1
ATOM 799 C CA . ASN A 1 99 ? -9.169 -5.433 -9.264 1.00 96.56 99 ASN A CA 1
ATOM 800 C C . ASN A 1 99 ? -8.450 -5.615 -7.919 1.00 96.56 99 ASN A C 1
ATOM 802 O O . ASN A 1 99 ? -9.068 -5.999 -6.926 1.00 96.56 99 ASN A O 1
ATOM 806 N N . LEU A 1 100 ? -7.168 -5.232 -7.858 1.00 97.81 100 LEU A N 1
ATOM 807 C CA . LEU A 1 100 ? -6.394 -5.258 -6.617 1.00 97.81 100 LEU A CA 1
ATOM 808 C C . LEU A 1 100 ? -7.024 -4.380 -5.527 1.00 97.81 100 LEU A C 1
ATOM 810 O O . LEU A 1 100 ? -7.159 -4.838 -4.395 1.00 97.81 100 LEU A O 1
ATOM 814 N N . LYS A 1 101 ? -7.462 -3.160 -5.864 1.00 98.12 101 LYS A N 1
ATOM 815 C CA . LYS A 1 101 ? -8.136 -2.242 -4.934 1.00 98.12 101 LYS A CA 1
ATOM 816 C C . LYS A 1 101 ? -9.437 -2.834 -4.399 1.00 98.12 101 LYS A C 1
ATOM 818 O O . LYS A 1 101 ? -9.700 -2.744 -3.203 1.00 98.12 101 LYS A O 1
ATOM 823 N N . SER A 1 102 ? -10.237 -3.445 -5.272 1.00 97.69 102 SER A N 1
ATOM 824 C CA . SER A 1 102 ? -11.521 -4.047 -4.900 1.00 97.69 102 SER A CA 1
ATOM 825 C C . SER A 1 102 ? -11.332 -5.223 -3.941 1.00 97.69 102 SER A C 1
ATOM 827 O O . SER A 1 102 ? -11.933 -5.235 -2.868 1.00 97.69 102 SER A O 1
ATOM 829 N N . GLY A 1 103 ? -10.439 -6.162 -4.276 1.00 98.25 103 GLY A N 1
ATOM 830 C CA . GLY A 1 103 ? -10.130 -7.299 -3.403 1.00 98.25 103 GLY A CA 1
ATOM 831 C C . GLY A 1 103 ? -9.487 -6.872 -2.081 1.00 98.25 103 GLY A C 1
ATOM 832 O O . GLY A 1 103 ? -9.778 -7.439 -1.029 1.00 98.25 103 GLY A O 1
ATOM 833 N N . TRP A 1 104 ? -8.654 -5.830 -2.110 1.00 98.56 104 TRP A N 1
ATOM 834 C CA . TRP A 1 104 ? -8.066 -5.253 -0.905 1.00 98.56 104 TRP A CA 1
ATOM 835 C C . TRP A 1 104 ? -9.121 -4.641 0.005 1.00 98.56 104 TRP A C 1
ATOM 837 O O . TRP A 1 104 ? -9.124 -4.922 1.203 1.00 98.56 104 TRP A O 1
ATOM 847 N N . TYR A 1 105 ? -10.034 -3.846 -0.554 1.00 98.44 105 TYR A N 1
ATOM 848 C CA . TYR A 1 105 ? -11.080 -3.204 0.227 1.00 98.44 105 TYR A CA 1
ATOM 849 C C . TYR A 1 105 ? -12.015 -4.232 0.872 1.00 98.44 105 TYR A C 1
ATOM 851 O O . TYR A 1 105 ? -12.319 -4.112 2.056 1.00 98.44 105 TYR A O 1
ATOM 859 N N . GLU A 1 106 ? -12.398 -5.281 0.138 1.00 98.19 106 GLU A N 1
ATOM 860 C CA . GLU A 1 106 ? -13.185 -6.396 0.678 1.00 98.19 106 GLU A CA 1
ATOM 861 C C . GLU A 1 106 ? -12.466 -7.084 1.850 1.00 98.19 106 GLU A C 1
ATOM 863 O O . GLU A 1 106 ? -13.056 -7.285 2.918 1.00 98.19 106 GLU A O 1
ATOM 868 N N . HIS A 1 107 ? -11.175 -7.394 1.686 1.00 97.88 107 HIS A N 1
ATOM 869 C CA . HIS A 1 107 ? -10.365 -8.031 2.727 1.00 97.88 107 HIS A CA 1
ATOM 870 C C . HIS A 1 107 ? -10.297 -7.182 4.000 1.00 97.88 107 HIS A C 1
ATOM 872 O O . HIS A 1 107 ? -10.644 -7.650 5.090 1.00 97.88 107 HIS A O 1
ATOM 878 N N . ILE A 1 108 ? 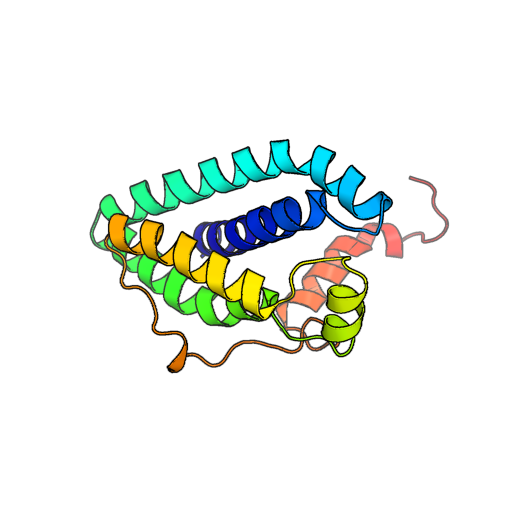-9.912 -5.908 3.877 1.00 98.25 108 ILE A N 1
ATOM 879 C CA . ILE A 1 108 ? -9.784 -5.037 5.049 1.00 98.25 108 ILE A CA 1
ATOM 880 C C . ILE A 1 108 ? -11.146 -4.729 5.676 1.00 98.25 108 ILE A C 1
ATOM 882 O O . ILE A 1 108 ? -11.234 -4.630 6.897 1.00 98.25 108 ILE A O 1
ATOM 886 N N . GLN A 1 109 ? -12.219 -4.616 4.887 1.00 98.12 109 GLN A N 1
ATOM 887 C CA . GLN A 1 109 ? -13.567 -4.352 5.391 1.00 98.12 109 GLN A CA 1
ATOM 888 C C . GLN A 1 109 ? -14.009 -5.439 6.373 1.00 98.12 109 GLN A C 1
ATOM 890 O O . GLN A 1 109 ? -14.561 -5.118 7.431 1.00 98.12 109 GLN A O 1
ATOM 895 N N . ASN A 1 110 ? -13.729 -6.706 6.060 1.00 97.50 110 ASN A N 1
ATOM 896 C CA . ASN A 1 110 ? -14.041 -7.830 6.939 1.00 97.50 110 ASN A CA 1
ATOM 897 C C . ASN A 1 110 ? -13.301 -7.716 8.279 1.00 97.50 110 ASN A C 1
ATOM 899 O O . ASN A 1 110 ? -13.915 -7.809 9.343 1.00 97.50 110 ASN A O 1
ATOM 903 N N . ILE A 1 111 ? -11.997 -7.442 8.240 1.00 98.00 111 ILE A N 1
ATOM 904 C CA . ILE A 1 111 ? -11.150 -7.340 9.439 1.00 98.00 111 ILE A CA 1
ATOM 905 C C . ILE A 1 111 ? -11.542 -6.137 10.296 1.00 98.00 111 ILE A C 1
ATOM 907 O O . ILE A 1 111 ? -11.682 -6.260 11.514 1.00 98.00 111 ILE A O 1
ATOM 911 N N . LEU A 1 112 ? -11.769 -4.977 9.679 1.00 98.38 112 LEU A N 1
ATOM 912 C CA . LEU A 1 112 ? -12.165 -3.747 10.365 1.00 98.38 112 LEU A CA 1
ATOM 913 C C . LEU A 1 112 ? -13.536 -3.893 11.035 1.00 98.38 112 LEU A C 1
ATOM 915 O O . LEU A 1 112 ? -13.687 -3.535 12.205 1.00 98.38 112 LEU A O 1
ATOM 919 N N . THR A 1 113 ? -14.505 -4.474 10.321 1.00 97.94 113 THR A N 1
ATOM 920 C CA . THR A 1 113 ? -15.852 -4.737 10.846 1.00 97.94 113 THR A CA 1
ATOM 921 C C . THR A 1 113 ? -15.793 -5.691 12.030 1.00 97.94 113 THR A C 1
ATOM 923 O O . THR A 1 113 ? -16.330 -5.385 13.096 1.00 97.94 113 THR A O 1
ATOM 926 N N . ASN A 1 114 ? -15.073 -6.806 11.886 1.00 97.12 114 ASN A N 1
ATOM 927 C CA . ASN A 1 114 ? -14.869 -7.753 12.976 1.00 97.12 114 ASN A CA 1
ATOM 928 C C . ASN A 1 114 ? -14.181 -7.064 14.160 1.00 97.12 114 ASN A C 1
ATOM 930 O O . ASN A 1 114 ? -14.627 -7.189 15.297 1.00 97.12 114 ASN A O 1
ATOM 934 N N . SER A 1 115 ? -13.176 -6.232 13.917 1.00 97.50 115 SER A N 1
ATOM 935 C CA . SER A 1 115 ? -12.472 -5.458 14.949 1.00 97.50 115 SER A CA 1
ATOM 936 C C . SER A 1 115 ? -13.328 -4.371 15.617 1.00 97.50 115 SER A C 1
ATOM 938 O O . SER A 1 115 ? -12.885 -3.745 16.579 1.00 97.50 115 SER A O 1
ATOM 940 N N . GLY A 1 116 ? -14.564 -4.148 15.156 1.00 97.62 116 GLY A N 1
ATOM 941 C CA . GLY A 1 116 ? -15.483 -3.147 15.695 1.00 97.62 116 GLY A CA 1
ATOM 942 C C . GLY A 1 116 ? -15.128 -1.712 15.302 1.00 97.62 116 GLY A C 1
ATOM 943 O O . GLY A 1 116 ? -15.605 -0.778 15.955 1.00 97.62 116 GLY A O 1
ATOM 944 N N . LEU A 1 117 ? -14.289 -1.535 14.278 1.00 98.50 117 LEU A N 1
ATOM 945 C CA . LEU A 1 117 ? -13.969 -0.246 13.673 1.00 98.50 117 LEU A CA 1
ATOM 946 C C . LEU A 1 117 ? -15.012 0.115 12.608 1.00 98.50 117 LEU A C 1
ATOM 948 O O . LEU A 1 117 ? -15.644 -0.746 11.999 1.00 98.50 117 LEU A O 1
ATOM 952 N N . LYS A 1 118 ? -15.188 1.414 12.372 1.00 98.25 118 LYS A N 1
ATOM 953 C CA . LYS A 1 118 ? -16.035 1.929 11.296 1.00 98.25 118 LYS A CA 1
ATOM 954 C C . LYS A 1 118 ? -15.255 1.891 9.990 1.00 98.25 118 LYS A C 1
ATOM 956 O O . LYS A 1 118 ? -14.227 2.561 9.868 1.00 98.25 118 LYS A O 1
ATOM 961 N N . VAL A 1 119 ? -15.766 1.124 9.035 1.00 97.56 119 VAL A N 1
ATOM 962 C CA . VAL A 1 119 ? -15.206 1.016 7.686 1.00 97.56 119 VAL A CA 1
ATOM 963 C C . VAL A 1 119 ? -15.433 2.339 6.946 1.00 97.56 119 VAL A C 1
ATOM 965 O O . VAL A 1 119 ? -16.577 2.798 6.889 1.00 97.56 119 VAL A O 1
ATOM 968 N N . PRO A 1 120 ? -14.383 2.982 6.408 1.00 95.25 120 PRO A N 1
ATOM 969 C CA . PRO A 1 120 ? -14.542 4.219 5.657 1.00 95.25 120 PRO A CA 1
ATOM 970 C C . PRO A 1 120 ? -15.242 3.981 4.317 1.00 95.25 120 PRO A C 1
ATOM 972 O O . PRO A 1 120 ? -14.909 3.034 3.604 1.00 95.25 120 PRO A O 1
ATOM 975 N N . ASP A 1 121 ? -16.175 4.863 3.959 1.00 95.44 121 ASP A N 1
ATOM 976 C CA . ASP A 1 121 ? -16.803 4.883 2.636 1.00 95.44 121 ASP A CA 1
ATOM 977 C C . ASP A 1 121 ? -15.823 5.476 1.619 1.00 95.44 121 ASP A C 1
ATOM 979 O O . ASP A 1 121 ? -15.527 6.675 1.654 1.00 95.44 121 ASP A O 1
ATOM 983 N N . LEU A 1 122 ? -15.320 4.640 0.706 1.00 95.31 122 LEU A N 1
ATOM 984 C CA . LEU A 1 122 ? -14.342 5.067 -0.294 1.00 95.31 122 LEU A CA 1
ATOM 985 C C . LEU A 1 122 ? -14.867 6.166 -1.223 1.00 95.31 122 LEU A C 1
ATOM 987 O O . LEU A 1 122 ? -14.069 6.965 -1.702 1.00 95.31 122 LEU A O 1
ATOM 991 N N . SER A 1 123 ? -16.182 6.252 -1.452 1.00 94.94 123 SER A N 1
ATOM 992 C CA . SER A 1 123 ? -16.765 7.300 -2.301 1.00 94.94 123 SER A CA 1
ATOM 993 C C . SER A 1 123 ? -16.641 8.700 -1.687 1.00 94.94 123 SER A C 1
ATOM 995 O O . SER A 1 123 ? -16.694 9.701 -2.400 1.00 94.94 123 SER A O 1
ATOM 997 N N . SER A 1 124 ? -16.425 8.768 -0.371 1.00 95.94 124 SER A N 1
ATOM 998 C CA . SER A 1 124 ? -16.257 10.013 0.381 1.00 95.94 124 SER A CA 1
ATOM 999 C C . SER A 1 124 ? -14.795 10.433 0.572 1.00 95.94 124 SER A C 1
ATOM 1001 O O . SER A 1 124 ? -14.533 11.493 1.142 1.00 95.94 124 SER A O 1
ATOM 1003 N N . ILE A 1 125 ? -13.836 9.616 0.121 1.00 97.44 125 ILE A N 1
ATOM 1004 C CA . ILE A 1 125 ? -12.406 9.826 0.356 1.00 97.44 125 ILE A CA 1
ATOM 1005 C C . ILE A 1 125 ? -11.709 10.188 -0.949 1.00 97.44 125 ILE A C 1
ATOM 1007 O O . ILE A 1 125 ? -11.739 9.432 -1.914 1.00 97.44 125 ILE A O 1
ATOM 1011 N N . THR A 1 126 ? -10.986 11.305 -0.941 1.00 97.50 126 THR A N 1
ATOM 1012 C CA . THR A 1 126 ? -10.044 11.643 -2.012 1.00 97.50 126 THR A CA 1
ATOM 1013 C C . THR A 1 126 ? -8.725 10.893 -1.791 1.00 97.50 126 THR A C 1
ATOM 1015 O O . THR A 1 126 ? -8.068 11.135 -0.774 1.00 97.50 126 THR A O 1
ATOM 1018 N N . PRO A 1 127 ? -8.299 10.004 -2.708 1.00 97.56 127 PRO A N 1
ATOM 1019 C CA . PRO A 1 127 ? -7.006 9.333 -2.611 1.00 97.56 127 PRO A CA 1
ATOM 1020 C C . PRO A 1 127 ? -5.833 10.317 -2.660 1.00 97.56 127 PRO A C 1
ATOM 1022 O O . PRO A 1 127 ? -5.861 11.303 -3.397 1.00 97.56 127 PRO A O 1
ATOM 1025 N N . SER A 1 128 ? -4.767 10.023 -1.919 1.00 96.75 128 SER A N 1
ATOM 1026 C CA . SER A 1 128 ? -3.499 10.755 -2.011 1.00 96.75 128 SER A CA 1
ATOM 1027 C C . SER A 1 128 ? -2.624 10.160 -3.117 1.00 96.75 128 SER A C 1
ATOM 1029 O O . SER A 1 128 ? -1.830 9.253 -2.876 1.00 96.75 128 SER A O 1
ATOM 1031 N N . PHE A 1 129 ? -2.804 10.654 -4.341 1.00 96.88 129 PHE A N 1
ATOM 1032 C CA . PHE A 1 129 ? -2.019 10.274 -5.521 1.00 96.88 129 PHE A CA 1
ATOM 1033 C C . PHE A 1 129 ? -0.818 11.193 -5.754 1.00 96.88 129 PHE A C 1
ATOM 1035 O O . PHE A 1 129 ? -0.702 12.260 -5.153 1.00 96.88 129 PHE A O 1
ATOM 1042 N N . GLY A 1 130 ? 0.069 10.771 -6.653 1.00 96.44 130 GLY A N 1
ATOM 1043 C CA . GLY A 1 130 ? 1.219 11.531 -7.124 1.00 96.44 130 GLY A CA 1
ATOM 1044 C C . GLY A 1 130 ? 2.554 10.844 -6.853 1.00 96.44 130 GLY A C 1
ATOM 1045 O O . GLY A 1 130 ? 3.533 11.137 -7.541 1.00 96.44 130 GLY A O 1
ATOM 1046 N N . GLY A 1 131 ? 2.598 9.889 -5.918 1.00 95.50 131 GLY A N 1
ATOM 1047 C CA . GLY A 1 131 ? 3.827 9.204 -5.520 1.00 95.50 131 GLY A CA 1
ATOM 1048 C C . GLY A 1 131 ? 4.496 8.459 -6.676 1.00 95.50 131 GLY A C 1
ATOM 1049 O O . GLY A 1 131 ? 5.715 8.531 -6.817 1.00 95.50 131 GLY A O 1
ATOM 1050 N N . ARG A 1 132 ? 3.715 7.822 -7.563 1.00 93.69 132 ARG A N 1
ATOM 1051 C CA . ARG A 1 132 ? 4.248 7.157 -8.773 1.00 93.69 132 ARG A CA 1
ATOM 1052 C C . ARG A 1 132 ? 4.799 8.143 -9.813 1.00 93.69 132 ARG A C 1
ATOM 1054 O O . ARG A 1 132 ? 5.541 7.745 -10.706 1.00 93.69 132 ARG A O 1
ATOM 1061 N N . ASN A 1 133 ? 4.448 9.421 -9.686 1.00 94.56 133 ASN A N 1
ATOM 1062 C CA . ASN A 1 133 ? 4.803 10.507 -10.597 1.00 94.56 133 ASN A CA 1
ATOM 1063 C C . ASN A 1 133 ? 5.832 11.486 -9.992 1.00 94.56 133 ASN A C 1
ATOM 1065 O O . ASN A 1 133 ? 6.087 12.541 -10.568 1.00 94.56 133 ASN A O 1
ATOM 1069 N N . GLY A 1 134 ? 6.429 11.148 -8.842 1.00 95.62 134 GLY A N 1
ATOM 1070 C CA . GLY A 1 134 ? 7.452 11.967 -8.184 1.00 95.62 134 GLY A CA 1
ATOM 1071 C C . GLY A 1 134 ? 6.909 13.091 -7.293 1.00 95.62 134 GLY A C 1
ATOM 1072 O O . GLY A 1 134 ? 7.690 13.897 -6.786 1.00 95.62 134 GLY A O 1
ATOM 1073 N N . TYR A 1 135 ? 5.593 13.160 -7.074 1.00 96.12 135 TYR A N 1
ATOM 1074 C CA . TYR A 1 135 ? 4.988 14.098 -6.130 1.00 96.12 135 TYR A CA 1
ATOM 1075 C C . TYR A 1 135 ? 4.878 13.437 -4.757 1.00 96.12 135 TYR A C 1
ATOM 1077 O O . TYR A 1 135 ? 4.055 12.548 -4.538 1.00 96.12 135 TYR A O 1
ATOM 1085 N N . HIS A 1 136 ? 5.721 13.875 -3.826 1.00 96.94 136 HIS A N 1
ATOM 1086 C CA . HIS A 1 136 ? 5.827 13.285 -2.497 1.00 96.94 136 HIS A CA 1
ATOM 1087 C C . HIS A 1 136 ? 5.495 14.293 -1.401 1.00 96.94 136 HIS A C 1
ATOM 1089 O O . HIS A 1 136 ? 5.645 15.503 -1.570 1.00 96.94 136 HIS A O 1
ATOM 1095 N N . THR A 1 137 ? 5.081 13.776 -0.247 1.00 95.81 137 THR A N 1
ATOM 1096 C CA . THR A 1 137 ? 4.962 14.565 0.982 1.00 95.81 137 THR A CA 1
ATOM 1097 C C . THR A 1 137 ? 6.325 15.102 1.419 1.00 95.81 137 THR A C 1
ATOM 1099 O O . THR A 1 137 ? 7.362 14.518 1.096 1.00 95.81 137 THR A O 1
ATOM 1102 N N . GLU A 1 138 ? 6.317 16.116 2.280 1.00 97.25 138 GLU A N 1
ATOM 1103 C CA . GLU A 1 138 ? 7.512 16.667 2.936 1.00 97.25 138 GLU A CA 1
ATOM 1104 C C . GLU A 1 138 ? 8.385 15.618 3.652 1.00 97.25 138 GLU A C 1
ATOM 1106 O O . GLU A 1 138 ? 9.591 15.811 3.792 1.00 97.25 138 GLU A O 1
ATOM 1111 N N . TYR A 1 139 ? 7.810 14.471 4.032 1.00 96.75 139 TYR A N 1
ATOM 1112 C CA . TYR A 1 139 ? 8.513 13.396 4.731 1.00 96.75 139 TYR A CA 1
ATOM 1113 C C . TYR A 1 139 ? 9.557 12.647 3.890 1.00 96.75 139 TYR A C 1
ATOM 1115 O O . TYR A 1 139 ? 10.477 12.076 4.468 1.00 96.75 139 TYR A O 1
ATOM 1123 N N . LEU A 1 140 ? 9.463 12.618 2.551 1.00 97.81 140 LEU A N 1
ATOM 1124 C CA . LEU A 1 140 ? 10.386 11.792 1.755 1.00 97.81 140 LEU A CA 1
ATOM 1125 C C . LEU A 1 140 ? 11.806 12.371 1.718 1.00 97.81 140 LEU A C 1
ATOM 1127 O O . LEU A 1 140 ? 12.775 11.619 1.774 1.00 97.81 140 LEU A O 1
ATOM 1131 N N . LYS A 1 141 ? 11.952 13.698 1.617 1.00 97.38 141 LYS A N 1
ATOM 1132 C CA . LYS A 1 141 ? 13.273 14.319 1.448 1.00 97.38 141 LYS A CA 1
ATOM 1133 C C . LYS A 1 141 ? 14.211 14.040 2.636 1.00 97.38 141 LYS A C 1
ATOM 1135 O O . LYS A 1 141 ? 15.320 13.582 2.365 1.00 97.38 141 LYS A O 1
ATOM 1140 N N . PRO A 1 142 ? 13.794 14.224 3.905 1.00 97.94 142 PRO A N 1
ATOM 1141 C CA . PRO A 1 142 ? 14.622 13.855 5.052 1.00 97.94 142 PRO A CA 1
ATOM 1142 C C . PRO A 1 142 ? 14.985 12.364 5.077 1.00 97.94 142 PRO A C 1
ATOM 1144 O O . PRO A 1 142 ? 16.134 12.030 5.340 1.00 97.94 142 PRO A O 1
ATOM 1147 N N . LEU A 1 143 ? 14.044 11.475 4.724 1.00 97.81 143 LEU A N 1
ATOM 1148 C CA . LEU A 1 143 ? 14.298 10.029 4.670 1.00 97.81 143 LEU A CA 1
ATOM 1149 C C . LEU A 1 143 ? 15.368 9.667 3.635 1.00 97.81 143 LEU A C 1
ATOM 1151 O O . LEU A 1 143 ? 16.229 8.841 3.909 1.00 97.81 143 LEU A O 1
ATOM 1155 N N . LEU A 1 144 ? 15.337 10.286 2.451 1.00 97.50 144 LEU A N 1
ATOM 1156 C CA . LEU A 1 144 ? 16.365 10.076 1.426 1.00 97.50 144 LEU A CA 1
ATOM 1157 C C . LEU A 1 144 ? 17.711 10.695 1.811 1.00 97.50 144 LEU A C 1
ATOM 1159 O O . LEU A 1 144 ? 18.756 10.221 1.369 1.00 97.50 144 LEU A O 1
ATOM 1163 N N . ASP A 1 145 ? 17.704 11.773 2.594 1.00 96.88 145 ASP A N 1
ATOM 1164 C CA . ASP A 1 145 ? 18.941 12.364 3.090 1.00 96.88 145 ASP A CA 1
ATOM 1165 C C . ASP A 1 145 ? 19.650 11.442 4.074 1.00 96.88 145 ASP A C 1
ATOM 1167 O O . ASP A 1 145 ? 20.845 11.224 3.897 1.00 96.88 145 ASP A O 1
ATOM 1171 N N . GLU A 1 146 ? 18.904 10.848 5.005 1.00 97.62 146 GLU A N 1
ATOM 1172 C CA . GLU A 1 146 ? 19.404 9.854 5.9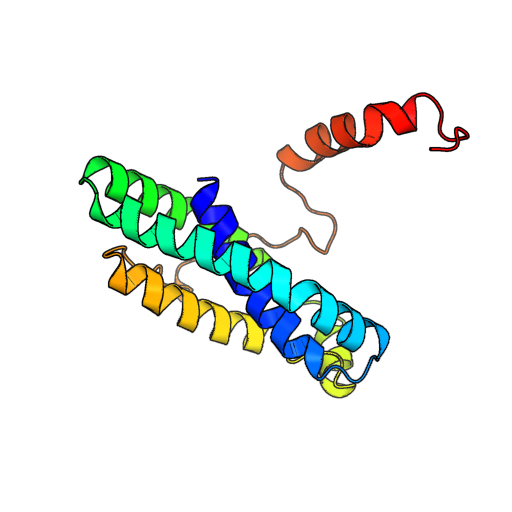58 1.00 97.62 146 GLU A CA 1
ATOM 1173 C C . GLU A 1 146 ? 19.788 8.536 5.263 1.00 97.62 146 GLU A C 1
ATOM 1175 O O . GLU A 1 146 ? 20.915 8.067 5.396 1.00 97.62 146 GLU A O 1
ATOM 1180 N N . MET A 1 147 ? 18.898 7.964 4.441 1.00 96.94 147 MET A N 1
ATOM 1181 C CA . MET A 1 147 ? 19.137 6.687 3.749 1.00 96.94 147 MET A CA 1
ATOM 1182 C C . MET A 1 147 ? 20.387 6.724 2.861 1.00 96.94 147 MET A C 1
ATOM 1184 O O . MET A 1 147 ? 21.090 5.723 2.736 1.00 96.94 147 MET A O 1
ATOM 1188 N N . CYS A 1 148 ? 20.664 7.871 2.236 1.00 95.88 148 CYS A N 1
ATOM 1189 C CA . CYS A 1 148 ? 21.798 8.033 1.335 1.00 95.88 148 CYS A CA 1
ATOM 1190 C C . CYS A 1 148 ? 23.009 8.703 1.997 1.00 95.88 148 CYS A C 1
ATOM 1192 O O . CYS A 1 148 ? 23.935 9.060 1.272 1.00 95.88 148 CYS A O 1
ATOM 1194 N N . GLU A 1 149 ? 23.024 8.914 3.319 1.00 95.25 149 GLU A N 1
ATOM 1195 C CA . GLU A 1 149 ? 24.107 9.641 3.997 1.00 95.25 149 GLU A CA 1
ATOM 1196 C C . GLU A 1 149 ? 25.471 8.992 3.726 1.00 95.25 149 GLU A C 1
ATOM 1198 O O . GLU A 1 149 ? 26.362 9.649 3.195 1.00 95.25 149 GLU A O 1
ATOM 1203 N N . VAL A 1 150 ? 25.607 7.687 3.985 1.00 94.25 150 VAL A N 1
ATOM 1204 C CA . VAL A 1 150 ? 26.871 6.951 3.794 1.00 94.25 150 VAL A CA 1
ATOM 1205 C C . VAL A 1 150 ? 27.286 6.910 2.324 1.00 94.25 150 VAL A C 1
ATOM 1207 O O . VAL A 1 150 ? 28.439 7.173 2.000 1.00 94.25 150 VAL A O 1
ATOM 1210 N N . TYR A 1 151 ? 26.338 6.652 1.420 1.00 93.38 151 TYR A N 1
ATOM 1211 C CA . TYR A 1 151 ? 26.610 6.637 -0.019 1.00 93.38 151 TYR A CA 1
ATOM 1212 C C . TYR A 1 151 ? 27.088 8.003 -0.538 1.00 93.38 151 TYR A C 1
ATOM 1214 O O . TYR A 1 151 ? 27.958 8.078 -1.397 1.00 93.38 151 TYR A O 1
ATOM 1222 N N . LYS A 1 152 ? 26.545 9.105 -0.005 1.00 94.44 152 LYS A N 1
ATOM 1223 C CA . LYS A 1 152 ? 26.952 10.465 -0.386 1.00 94.44 152 LYS A CA 1
ATOM 1224 C C . LYS A 1 152 ? 28.352 10.835 0.112 1.00 94.44 152 LYS A C 1
ATOM 1226 O O . LYS A 1 152 ? 28.923 11.778 -0.431 1.00 94.44 152 LYS A O 1
ATOM 1231 N N . ILE A 1 153 ? 28.882 10.144 1.127 1.00 94.94 153 ILE A N 1
ATOM 1232 C CA . ILE A 1 153 ? 30.250 10.368 1.619 1.00 94.94 153 ILE A CA 1
ATOM 1233 C C . ILE A 1 153 ? 31.267 9.898 0.578 1.00 94.94 153 ILE A C 1
ATOM 1235 O O . ILE A 1 153 ? 32.204 10.635 0.282 1.00 94.94 153 ILE A O 1
ATOM 1239 N N . ASP A 1 154 ? 31.068 8.703 0.019 1.00 94.12 154 ASP A N 1
ATOM 1240 C CA . ASP A 1 154 ? 31.936 8.141 -1.016 1.00 94.12 154 ASP A CA 1
ATOM 1241 C C . ASP A 1 154 ? 31.129 7.279 -2.007 1.00 94.12 154 ASP A C 1
ATOM 1243 O O . ASP A 1 154 ? 30.894 6.093 -1.755 1.00 94.12 154 ASP A O 1
ATOM 1247 N N . PRO A 1 155 ? 30.690 7.863 -3.140 1.00 94.00 155 PRO A N 1
ATOM 1248 C CA . PRO A 1 155 ? 29.932 7.143 -4.160 1.00 94.00 155 PRO A CA 1
ATOM 1249 C C . PRO A 1 155 ? 30.718 6.047 -4.893 1.00 94.00 155 PRO A C 1
ATOM 1251 O O . PRO A 1 155 ? 30.094 5.244 -5.588 1.00 94.00 155 PRO A O 1
ATOM 1254 N N . GLU A 1 156 ? 32.053 6.038 -4.793 1.00 94.62 156 GLU A N 1
ATOM 1255 C CA . GLU A 1 156 ? 32.929 5.055 -5.447 1.00 94.62 156 GLU A CA 1
ATOM 1256 C C . GLU A 1 156 ? 33.297 3.885 -4.517 1.00 94.62 156 GLU A C 1
ATOM 1258 O O . GLU A 1 156 ? 33.887 2.905 -4.973 1.00 94.62 156 GLU A O 1
ATOM 1263 N N . ALA A 1 157 ? 32.933 3.955 -3.230 1.00 92.44 157 ALA A N 1
ATOM 1264 C CA . ALA A 1 157 ? 33.195 2.895 -2.263 1.00 92.44 157 ALA A CA 1
ATOM 1265 C C . ALA A 1 157 ? 32.386 1.615 -2.550 1.00 92.44 157 ALA A C 1
ATOM 1267 O O . ALA A 1 157 ? 31.197 1.656 -2.876 1.00 92.44 157 ALA A O 1
ATOM 1268 N N . GLU A 1 158 ? 33.027 0.460 -2.354 1.00 90.44 158 GLU A N 1
ATOM 1269 C CA . GLU A 1 158 ? 32.406 -0.866 -2.452 1.00 90.44 158 GLU A CA 1
ATOM 1270 C C . GLU A 1 158 ? 31.960 -1.360 -1.060 1.00 90.44 158 GLU A C 1
ATOM 1272 O O . GLU A 1 158 ? 32.744 -1.310 -0.108 1.00 90.44 158 GLU A O 1
ATOM 1277 N N . TRP A 1 159 ? 30.716 -1.850 -0.949 1.00 87.25 159 TRP A N 1
ATOM 1278 C CA . TRP A 1 159 ? 30.081 -2.342 0.287 1.00 87.25 159 TRP A CA 1
ATOM 1279 C C . TRP A 1 159 ? 29.375 -3.684 0.078 1.00 87.25 159 TRP A C 1
ATOM 1281 O O . TRP A 1 159 ? 28.830 -3.900 -1.031 1.00 87.25 159 TRP A O 1
#

pLDDT: mean 96.86, std 1.73, range [87.25, 98.75]

Foldseek 3Di:
DVLLLLQLVLLLVLLFLVQQCFAPPVVSVVVSVVCNVVSVVSNVVSLVCLLCQCPPDPVSVVVSQVVNVVCVLASLQVLADDPCQVVRCVNRRGPHSVVSVVSSLVVVVVSCVNSVHDRDDPVPHHHDYCVVVVDDDPVVVVVCCVVCVVCVVPVPDDD

Radius of gyration: 17.93 Å; chains: 1; bounding box: 50×34×47 Å

Secondary structure (DSSP, 8-state):
-HHHHHHHHHHHHHHHHHHHTT-SSHHHHHHHHHHHHHHHHHHHHHHHHHHHHHHH-HHHHHHHHHHHHHHHHHHHGGG---TTHHHHHHTTS---HHHHHHHHHHHHHHHHHHTTPPPP-GGG------GGGT---TTHHHHHHHHTHHHHH-TT---

Sequence (159 aa):
FSLMRHFLFDAAEALRYNSLLNSSYKPLSDLAKKFRGELRYHTLHSEVWIEQLSRATEESKARMQSALNECMPLALGIFEPSKYDDLLLQEGVFTGEENLKSGWYEHIQNILTNSGLKVPDLSSITPSFGGRNGYHTEYLKPLLDEMCEVYKIDPEAEW